Protein AF-A0A941MA69-F1 (afdb_monomer_lite)

Sequence (151 aa):
MTDWTQLFGDLTIAQGLTWIIGVGLLVVAIIKLWRPLSAFKDFMDDVKGEAARPGVPERPGLMVRISRMEERAEQTGAKVDTMSTSLAEVRHEVMPNTGASMNDTITRTENAVGALADSLADAHKKLDADNRRIRDLTETVVKYHPEEGTK

Secondary structure (DSSP, 8-state):
---HHHHHTT--HHHHHHHHHHHHHHHHHHHHHHHHHHHHHHHHHHHHEE--BTTB--EE-HHHHHHHHHHHHHHHHHHHHHHHHHHHHHHHHHS--TT-SHHHHHHHHHHHHHHHHHHHHHHHHHHHHHHHHHHHHHHHHHHH-GGGTT-

Foldseek 3Di:
DPPVCVVCVPPDPVNVVVVVVVVVVVVVVCVVVVVVVVVVVVVVCQQCWDDDDVPRDTGHHPVVVVVVVVVVVVVVVVVVVVVVVVVVVVCCQCDDDPCPHVVNVVVVVVVVVVVVVVVVVVVVVVVVVVVVVVVVVLVVCCVPPVVVNPD

Structure (mmCIF, N/CA/C/O backbone):
data_AF-A0A941MA69-F1
#
_entry.id   AF-A0A941MA69-F1
#
loop_
_atom_site.group_PDB
_atom_site.id
_atom_site.type_symbol
_atom_site.label_atom_id
_atom_site.label_alt_id
_atom_site.label_comp_id
_atom_site.label_asym_id
_atom_site.label_entity_id
_atom_site.label_seq_id
_atom_site.pdbx_PDB_ins_code
_atom_site.Cartn_x
_atom_site.Cartn_y
_atom_site.Cartn_z
_atom_site.occupancy
_atom_site.B_iso_or_equiv
_atom_site.auth_seq_id
_atom_site.auth_comp_id
_atom_site.auth_asym_id
_atom_site.auth_atom_id
_atom_site.pdbx_PDB_model_num
ATOM 1 N N . MET A 1 1 ? 42.839 -5.010 -79.423 1.00 53.44 1 MET A N 1
ATOM 2 C CA . MET A 1 1 ? 43.664 -4.589 -78.273 1.00 53.44 1 MET A CA 1
ATOM 3 C C . MET A 1 1 ? 43.420 -3.109 -78.101 1.00 53.44 1 MET A C 1
ATOM 5 O O . MET A 1 1 ? 43.644 -2.383 -79.057 1.00 53.44 1 MET A O 1
ATOM 9 N N . THR A 1 2 ? 42.834 -2.689 -76.981 1.00 65.06 2 THR A N 1
ATOM 10 C CA . THR A 1 2 ? 42.533 -1.275 -76.732 1.00 65.06 2 THR A CA 1
ATOM 11 C C . THR A 1 2 ? 43.851 -0.516 -76.699 1.00 65.06 2 THR A C 1
ATOM 13 O O . THR A 1 2 ? 44.725 -0.839 -75.895 1.00 65.06 2 THR A O 1
ATOM 16 N N . ASP A 1 3 ? 44.021 0.416 -77.630 1.00 66.50 3 ASP A N 1
ATOM 17 C CA . ASP A 1 3 ? 45.235 1.208 -77.737 1.00 66.50 3 ASP A CA 1
ATOM 18 C C . ASP A 1 3 ? 45.232 2.234 -76.601 1.00 66.50 3 ASP A C 1
ATOM 20 O O . ASP A 1 3 ? 44.565 3.268 -76.655 1.00 66.50 3 ASP A O 1
ATOM 24 N N . TRP A 1 4 ? 45.918 1.893 -75.509 1.00 61.22 4 TRP A N 1
ATOM 25 C CA . TRP A 1 4 ? 45.991 2.703 -74.292 1.00 61.22 4 TRP A CA 1
ATOM 26 C C . TRP A 1 4 ? 46.553 4.108 -74.551 1.00 61.22 4 TRP A C 1
ATOM 28 O O . TRP A 1 4 ? 46.341 5.013 -73.750 1.00 61.22 4 TRP A O 1
ATOM 38 N N . THR A 1 5 ? 47.215 4.313 -75.690 1.00 60.94 5 THR A N 1
ATOM 39 C CA . THR A 1 5 ? 47.746 5.611 -76.110 1.00 60.94 5 THR A CA 1
ATOM 40 C C . THR A 1 5 ? 46.654 6.608 -76.517 1.00 60.94 5 THR A C 1
ATOM 42 O O . THR A 1 5 ? 46.817 7.796 -76.260 1.00 60.94 5 THR A O 1
ATOM 45 N N . GLN A 1 6 ? 45.500 6.167 -77.041 1.00 61.97 6 GLN A N 1
ATOM 46 C CA . GLN A 1 6 ? 44.379 7.066 -77.374 1.00 61.97 6 GLN A CA 1
ATOM 47 C C . GLN A 1 6 ? 43.595 7.552 -76.147 1.00 61.97 6 GLN A C 1
ATOM 49 O O . GLN A 1 6 ? 43.025 8.637 -76.178 1.00 61.97 6 GLN A O 1
ATOM 54 N N . LEU A 1 7 ? 43.576 6.783 -75.054 1.00 58.66 7 LEU A N 1
ATOM 55 C CA . LEU A 1 7 ? 42.897 7.174 -73.810 1.00 58.66 7 LEU A CA 1
ATOM 56 C C . LEU A 1 7 ? 43.684 8.209 -72.993 1.00 58.66 7 LEU A C 1
ATOM 58 O O . LEU A 1 7 ? 43.091 8.931 -72.194 1.00 58.66 7 LEU A O 1
ATOM 62 N N . PHE A 1 8 ? 45.004 8.287 -73.190 1.00 59.50 8 PHE A N 1
ATOM 63 C CA . PHE A 1 8 ? 45.893 9.167 -72.423 1.00 59.50 8 PHE A CA 1
ATOM 64 C C . PHE A 1 8 ? 46.676 10.173 -73.278 1.00 59.50 8 PHE A C 1
ATOM 66 O O . PHE A 1 8 ? 47.373 11.013 -72.717 1.00 59.50 8 PHE A O 1
ATOM 73 N N . GLY A 1 9 ? 46.560 10.116 -74.609 1.00 61.84 9 GLY A N 1
ATOM 74 C CA . GLY A 1 9 ? 47.321 10.960 -75.539 1.00 61.84 9 GLY A CA 1
ATOM 75 C C . GLY A 1 9 ? 47.034 12.458 -75.407 1.00 61.84 9 GLY A C 1
ATOM 76 O O . GLY A 1 9 ? 47.951 13.258 -75.557 1.00 61.84 9 GLY A O 1
ATOM 77 N N . ASP A 1 10 ? 45.803 12.818 -75.031 1.00 61.62 10 ASP A N 1
ATOM 78 C CA . ASP A 1 10 ? 45.377 14.204 -74.768 1.00 61.62 10 ASP A CA 1
ATOM 79 C C . ASP A 1 10 ? 45.367 14.560 -73.273 1.00 61.62 10 ASP A C 1
ATOM 81 O O . ASP A 1 10 ? 44.961 15.662 -72.890 1.00 61.62 10 ASP A O 1
ATOM 85 N N . LEU A 1 11 ? 45.804 13.643 -72.399 1.00 62.44 11 LEU A N 1
ATOM 86 C CA . LEU A 1 11 ? 45.814 13.899 -70.966 1.00 62.44 11 LEU A CA 1
ATOM 87 C C . LEU A 1 11 ? 46.988 14.820 -70.638 1.00 62.44 11 LEU A C 1
ATOM 89 O O . LEU A 1 11 ? 48.131 14.400 -70.454 1.00 62.44 11 LEU A O 1
ATOM 93 N N . THR A 1 12 ? 46.695 16.111 -70.550 1.00 78.69 12 THR A N 1
ATOM 94 C CA . THR A 1 12 ? 47.672 17.077 -70.053 1.00 78.69 12 THR A CA 1
ATOM 95 C C . THR A 1 12 ? 48.128 16.656 -68.651 1.00 78.69 12 THR A C 1
ATOM 97 O O . THR A 1 12 ? 47.336 16.162 -67.843 1.00 78.69 12 THR A O 1
ATOM 100 N N . ILE A 1 13 ? 49.404 16.879 -68.322 1.00 76.44 13 ILE A N 1
ATOM 101 C CA . ILE A 1 13 ? 49.965 16.577 -66.988 1.00 76.44 13 ILE A CA 1
ATOM 102 C C . ILE A 1 13 ? 49.091 17.192 -65.873 1.00 76.44 13 ILE A C 1
ATOM 104 O O . ILE A 1 13 ? 48.895 16.590 -64.817 1.00 76.44 13 ILE A O 1
ATOM 108 N N . ALA A 1 14 ? 48.481 18.349 -66.146 1.00 76.94 14 ALA A N 1
ATOM 109 C CA . ALA A 1 14 ? 47.532 19.017 -65.261 1.00 76.94 14 ALA A CA 1
ATOM 110 C C . ALA A 1 14 ? 46.241 18.208 -65.006 1.00 76.94 14 ALA A C 1
ATOM 112 O O . ALA A 1 14 ? 45.779 18.138 -63.866 1.00 76.94 14 ALA A O 1
ATOM 113 N N . GLN A 1 15 ? 45.667 17.551 -66.019 1.00 82.12 15 GLN A N 1
ATOM 114 C CA . GLN A 1 15 ? 44.484 16.695 -65.853 1.00 82.12 15 GLN A CA 1
ATOM 115 C C . GLN A 1 15 ? 44.811 15.417 -65.076 1.00 82.12 15 GLN A C 1
ATOM 117 O O . GLN A 1 15 ? 44.031 15.017 -64.212 1.00 82.12 15 GLN A O 1
ATOM 122 N N . GLY A 1 16 ? 45.982 14.818 -65.321 1.00 84.25 16 GLY A N 1
ATOM 123 C CA . GLY A 1 16 ? 46.460 13.669 -64.545 1.00 84.25 16 GLY A CA 1
ATOM 124 C C . GLY A 1 16 ? 46.595 13.999 -63.054 1.00 84.25 16 GLY A C 1
ATOM 125 O O . GLY A 1 16 ? 46.063 13.284 -62.205 1.00 84.25 16 GLY A O 1
ATOM 126 N N . LEU A 1 17 ? 47.218 15.137 -62.731 1.00 84.88 17 LEU A N 1
ATOM 127 C CA . LEU A 1 17 ? 47.316 15.632 -61.352 1.00 84.88 17 LEU A CA 1
ATOM 128 C C . LEU A 1 17 ? 45.941 15.920 -60.733 1.00 84.88 17 LEU A C 1
ATOM 130 O O . LEU A 1 17 ? 45.708 15.583 -59.574 1.00 84.88 17 LEU A O 1
ATOM 134 N N . THR A 1 18 ? 45.011 16.485 -61.505 1.00 89.12 18 THR A N 1
ATOM 135 C CA . THR A 1 18 ? 43.645 16.773 -61.037 1.00 89.12 18 THR A CA 1
ATOM 136 C C . THR A 1 18 ? 42.900 15.500 -60.632 1.00 89.12 18 THR A C 1
ATOM 138 O O . THR A 1 18 ? 42.273 15.470 -59.574 1.00 89.12 18 THR A O 1
ATOM 141 N N . TRP A 1 19 ? 43.006 14.424 -61.417 1.00 88.75 19 TRP A N 1
ATOM 142 C CA . TRP A 1 19 ? 42.399 13.135 -61.075 1.00 88.75 19 TRP A CA 1
ATOM 143 C C . TRP A 1 19 ? 43.025 12.501 -59.838 1.00 88.75 19 TRP A C 1
ATOM 145 O O . TRP A 1 19 ? 42.298 11.990 -58.990 1.00 88.75 19 TRP A O 1
ATOM 155 N N . ILE A 1 20 ? 44.349 12.578 -59.691 1.00 89.44 20 ILE A N 1
ATOM 156 C CA . ILE A 1 20 ? 45.041 12.069 -58.500 1.00 89.44 20 ILE A CA 1
ATOM 157 C C . ILE A 1 20 ? 44.559 12.810 -57.247 1.00 89.44 20 ILE A C 1
ATOM 159 O O . ILE A 1 20 ? 44.245 12.176 -56.240 1.00 89.44 20 ILE A O 1
ATOM 163 N N . ILE A 1 21 ? 44.431 14.138 -57.318 1.00 91.69 21 ILE A N 1
ATOM 164 C CA . ILE A 1 21 ? 43.903 14.951 -56.215 1.00 91.69 21 ILE A CA 1
ATOM 165 C C . ILE A 1 21 ? 42.434 14.602 -55.943 1.00 91.69 21 ILE A C 1
ATOM 167 O O . ILE A 1 21 ? 42.065 14.379 -54.791 1.00 91.69 21 ILE A O 1
ATOM 171 N N . GLY A 1 22 ? 41.600 14.504 -56.980 1.00 93.31 22 GLY A N 1
ATOM 172 C CA . GLY A 1 22 ? 40.177 14.185 -56.845 1.00 93.31 22 GLY A CA 1
ATOM 173 C C . GLY A 1 22 ? 39.932 12.805 -56.231 1.00 93.31 22 GLY A C 1
ATOM 174 O O . GLY A 1 22 ? 39.157 12.677 -55.284 1.00 93.31 22 GLY A O 1
ATOM 175 N N . VAL A 1 23 ? 40.645 11.781 -56.707 1.00 93.94 23 VAL A N 1
ATOM 176 C CA . VAL A 1 23 ? 40.587 10.423 -56.149 1.00 93.94 23 VAL A CA 1
ATOM 177 C C . VAL A 1 23 ? 41.136 10.406 -54.724 1.00 93.94 23 VAL A C 1
ATOM 179 O O . VAL A 1 23 ? 40.529 9.795 -53.848 1.00 93.94 23 VAL A O 1
ATOM 182 N N . GLY A 1 24 ? 42.230 11.123 -54.455 1.00 93.94 24 GLY A N 1
ATOM 183 C CA . GLY A 1 24 ? 42.780 11.260 -53.107 1.00 93.94 24 GLY A CA 1
ATOM 184 C C . GLY A 1 24 ? 41.770 11.853 -52.121 1.00 93.94 24 GLY A C 1
ATOM 185 O O . GLY A 1 24 ? 41.548 11.292 -51.047 1.00 93.94 24 GLY A O 1
ATOM 186 N N . LEU A 1 25 ? 41.093 12.940 -52.503 1.00 94.62 25 LEU A N 1
ATOM 187 C CA . LEU A 1 25 ? 40.044 13.563 -51.691 1.00 94.62 25 LEU A CA 1
ATOM 188 C C . LEU A 1 25 ? 38.845 12.634 -51.484 1.00 94.62 25 LEU A C 1
ATOM 190 O O . LEU A 1 25 ? 38.319 12.561 -50.373 1.00 94.62 25 LEU A O 1
ATOM 194 N N . LEU A 1 26 ? 38.442 11.888 -52.516 1.00 93.38 26 LEU A N 1
ATOM 195 C CA . LEU A 1 26 ? 37.359 10.910 -52.426 1.00 93.38 26 LEU A CA 1
ATOM 196 C C . LEU A 1 26 ? 37.694 9.787 -51.433 1.00 93.38 26 LEU A C 1
ATOM 198 O O . LEU A 1 26 ? 36.879 9.456 -50.576 1.00 93.38 26 LEU A O 1
ATOM 202 N N . VAL A 1 27 ? 38.905 9.232 -51.502 1.00 92.38 27 VAL A N 1
ATOM 203 C CA . VAL A 1 27 ? 39.363 8.180 -50.581 1.00 92.38 27 VAL A CA 1
ATOM 204 C C . VAL A 1 27 ? 39.399 8.697 -49.144 1.00 92.38 27 VAL A C 1
ATOM 206 O O . VAL A 1 27 ? 38.896 8.030 -48.239 1.00 92.38 27 VAL A O 1
ATOM 209 N N . VAL A 1 28 ? 39.919 9.907 -48.919 1.00 92.00 28 VAL A N 1
ATOM 210 C CA . VAL A 1 28 ? 39.917 10.537 -47.589 1.00 92.00 28 VAL A CA 1
ATOM 211 C C . VAL A 1 28 ? 38.491 10.751 -47.084 1.00 92.00 28 VAL A C 1
ATOM 213 O O . VAL A 1 28 ? 38.212 10.475 -45.915 1.00 92.00 28 VAL A O 1
ATOM 216 N N . ALA A 1 29 ? 37.576 11.195 -47.948 1.00 89.94 29 ALA A N 1
ATOM 217 C CA . ALA A 1 29 ? 36.171 11.356 -47.599 1.00 89.94 29 ALA A CA 1
ATOM 218 C C . ALA A 1 29 ? 35.538 10.017 -47.193 1.00 89.94 29 ALA A C 1
ATOM 220 O O . ALA A 1 29 ? 34.902 9.957 -46.145 1.00 89.94 29 ALA A O 1
ATOM 221 N N . ILE A 1 30 ? 35.779 8.938 -47.946 1.00 89.62 30 ILE A N 1
ATOM 222 C CA . ILE A 1 30 ? 35.272 7.590 -47.640 1.00 89.62 30 ILE A CA 1
ATOM 223 C C . ILE A 1 30 ? 35.822 7.084 -46.304 1.00 89.62 30 ILE A C 1
ATOM 225 O O . ILE A 1 30 ? 35.046 6.645 -45.460 1.00 89.62 30 ILE A O 1
ATOM 229 N N . ILE A 1 31 ? 37.133 7.192 -46.063 1.00 89.31 31 ILE A N 1
ATOM 230 C CA . ILE A 1 31 ? 37.753 6.760 -44.797 1.00 89.31 31 ILE A CA 1
ATOM 231 C C . ILE A 1 31 ? 37.176 7.552 -43.617 1.00 89.31 31 ILE A C 1
ATOM 233 O O . ILE A 1 31 ? 36.883 6.990 -42.559 1.00 89.31 31 ILE A O 1
ATOM 237 N N . LYS A 1 32 ? 36.976 8.862 -43.797 1.00 90.00 32 LYS A N 1
ATOM 238 C CA . LYS A 1 32 ? 36.412 9.730 -42.761 1.00 90.00 32 LYS A CA 1
ATOM 239 C C . LYS A 1 32 ? 34.937 9.426 -42.495 1.00 90.00 32 LYS A C 1
ATOM 241 O O . LYS A 1 32 ? 34.519 9.502 -41.342 1.00 90.00 32 LYS A O 1
ATOM 246 N N . LEU A 1 33 ? 34.177 9.037 -43.523 1.00 88.12 33 LEU A N 1
ATOM 247 C CA . LEU A 1 33 ? 32.780 8.609 -43.401 1.00 88.12 33 LEU A CA 1
ATOM 248 C C . LEU A 1 33 ? 32.639 7.189 -42.840 1.00 88.12 33 LEU A C 1
ATOM 250 O O . LEU A 1 33 ? 31.637 6.883 -42.202 1.00 88.12 33 LEU A O 1
ATOM 254 N N . TRP A 1 34 ? 33.646 6.333 -43.017 1.00 86.94 34 TRP A N 1
ATOM 255 C CA . TRP A 1 34 ? 33.620 4.955 -42.529 1.00 86.94 34 TRP A CA 1
ATOM 256 C C . TRP A 1 34 ? 33.561 4.875 -41.000 1.00 86.94 34 TRP A C 1
ATOM 258 O O . TRP A 1 34 ? 32.877 4.024 -40.440 1.00 86.94 34 TRP A O 1
ATOM 268 N N . ARG A 1 35 ? 34.241 5.798 -40.314 1.00 86.38 35 ARG A N 1
ATOM 269 C CA . ARG A 1 35 ? 34.325 5.839 -38.847 1.00 86.38 35 ARG A CA 1
ATOM 270 C C . ARG A 1 35 ? 32.973 6.048 -38.134 1.00 86.38 35 ARG A C 1
ATOM 272 O O . ARG A 1 35 ? 32.683 5.296 -37.206 1.00 86.38 35 ARG A O 1
ATOM 279 N N . PRO A 1 36 ? 32.128 7.025 -38.515 1.00 87.06 36 PRO A N 1
ATOM 280 C CA . PRO A 1 36 ? 30.785 7.134 -37.944 1.00 87.06 36 PRO A CA 1
ATOM 281 C C . PRO A 1 36 ? 29.864 5.984 -38.379 1.00 87.06 36 PRO A C 1
ATOM 283 O O . PRO A 1 36 ? 29.023 5.557 -37.594 1.00 87.06 36 PRO A O 1
ATOM 286 N N . LEU A 1 37 ? 30.045 5.436 -39.587 1.00 86.31 37 LEU A N 1
ATOM 287 C CA . LEU A 1 37 ? 29.290 4.273 -40.070 1.00 86.31 37 LEU A CA 1
ATOM 288 C C . LEU A 1 37 ? 29.562 3.010 -39.240 1.00 86.31 37 LEU A C 1
ATOM 290 O O . LEU A 1 37 ? 28.624 2.286 -38.909 1.00 86.31 37 LEU A O 1
ATOM 294 N N . SER A 1 38 ? 30.817 2.760 -38.858 1.00 84.56 38 SER A N 1
ATOM 295 C CA . SER A 1 38 ? 31.154 1.635 -37.982 1.00 84.56 38 SER A CA 1
ATOM 296 C C . SER A 1 38 ? 30.572 1.816 -36.579 1.00 84.56 38 SER A C 1
ATOM 298 O O . SER A 1 38 ? 29.988 0.882 -36.048 1.00 84.56 38 SER A O 1
ATOM 300 N N . ALA A 1 39 ? 30.627 3.030 -36.022 1.00 85.25 39 ALA A N 1
ATOM 301 C CA . ALA A 1 39 ? 30.006 3.318 -34.726 1.00 85.25 39 ALA A CA 1
ATOM 302 C C . ALA A 1 39 ? 28.475 3.137 -34.757 1.00 85.25 39 ALA A C 1
ATOM 304 O O . ALA A 1 39 ? 27.880 2.660 -33.795 1.00 85.25 39 ALA A O 1
ATOM 305 N N . PHE A 1 40 ? 27.828 3.477 -35.876 1.00 87.25 40 PHE A N 1
ATOM 306 C CA . PHE A 1 40 ? 26.398 3.235 -36.064 1.00 87.25 40 PHE A CA 1
ATOM 307 C C . PHE A 1 40 ? 26.061 1.740 -36.151 1.00 87.25 40 PHE A C 1
ATOM 309 O O . PHE A 1 40 ? 25.035 1.311 -35.626 1.00 87.25 40 PHE A O 1
ATOM 316 N N . LYS A 1 41 ? 26.922 0.930 -36.781 1.00 85.75 41 LYS A N 1
ATOM 317 C CA . LYS A 1 41 ? 26.779 -0.531 -36.773 1.00 85.75 41 LYS A CA 1
ATOM 318 C C . LYS A 1 41 ? 26.838 -1.078 -35.345 1.00 85.75 41 LYS A C 1
ATOM 320 O O . LYS A 1 41 ? 25.951 -1.841 -34.979 1.00 85.75 41 LYS A O 1
ATOM 325 N N . ASP A 1 42 ? 27.831 -0.665 -34.560 1.00 84.50 42 ASP A N 1
ATOM 326 C CA . ASP A 1 42 ? 27.986 -1.119 -33.173 1.00 84.50 42 ASP A CA 1
ATOM 327 C C . ASP A 1 42 ? 26.756 -0.732 -32.330 1.00 84.50 42 ASP A C 1
ATOM 329 O O . ASP A 1 42 ? 26.211 -1.552 -31.598 1.00 84.50 42 ASP A O 1
ATOM 333 N N . PHE A 1 43 ? 26.221 0.477 -32.531 1.00 85.19 43 PHE A N 1
ATOM 334 C CA . PHE A 1 43 ? 24.960 0.904 -31.918 1.00 85.19 43 PHE A CA 1
ATOM 335 C C . PHE A 1 43 ? 23.763 0.025 -32.323 1.00 85.19 43 PHE A C 1
ATOM 337 O O . PHE A 1 43 ? 22.940 -0.338 -31.485 1.00 85.19 43 PHE A O 1
ATOM 344 N N . MET A 1 44 ? 23.643 -0.332 -33.604 1.00 86.75 44 MET A N 1
ATOM 345 C CA . MET A 1 44 ? 22.576 -1.222 -34.076 1.00 86.75 44 MET A CA 1
ATOM 346 C C . MET A 1 44 ? 22.695 -2.631 -33.487 1.00 86.75 44 MET A C 1
ATOM 348 O O . MET A 1 44 ? 21.667 -3.257 -33.212 1.00 86.75 44 MET A O 1
ATOM 352 N N . ASP A 1 45 ? 23.921 -3.115 -33.290 1.00 83.75 45 ASP A N 1
ATOM 353 C CA . ASP A 1 45 ? 24.198 -4.399 -32.649 1.00 83.75 45 ASP A CA 1
ATOM 354 C C . ASP A 1 45 ? 23.817 -4.344 -31.149 1.00 83.75 45 ASP A C 1
ATOM 356 O O . ASP A 1 45 ? 23.155 -5.260 -30.664 1.00 83.75 45 ASP A O 1
ATOM 360 N N . ASP A 1 46 ? 24.057 -3.229 -30.447 1.00 82.25 46 ASP A N 1
ATOM 361 C CA . ASP A 1 46 ? 23.585 -3.010 -29.065 1.00 82.25 46 ASP A CA 1
ATOM 362 C C . ASP A 1 46 ? 22.047 -2.908 -28.950 1.00 82.25 46 ASP A C 1
ATOM 364 O O . ASP A 1 46 ? 21.434 -3.405 -27.996 1.00 82.25 46 ASP A O 1
ATOM 368 N N . VAL A 1 47 ? 21.383 -2.279 -29.928 1.00 83.81 47 VAL A N 1
ATOM 369 C CA . VAL A 1 47 ? 19.913 -2.163 -29.964 1.00 83.81 47 VAL A CA 1
ATOM 370 C C . VAL A 1 47 ? 19.256 -3.526 -30.195 1.00 83.81 47 VAL A C 1
ATOM 372 O O . VAL A 1 47 ? 18.253 -3.840 -29.546 1.00 83.81 47 VAL A O 1
ATOM 375 N N . LYS A 1 48 ? 19.822 -4.340 -31.095 1.00 84.06 48 LYS A N 1
ATOM 376 C CA . LYS A 1 48 ? 19.324 -5.686 -31.421 1.00 84.06 48 LYS A CA 1
ATOM 377 C C . LYS A 1 48 ? 19.709 -6.731 -30.373 1.00 84.06 48 LYS A C 1
ATOM 379 O O . LYS A 1 48 ? 18.926 -7.646 -30.128 1.00 84.06 48 LYS A O 1
ATOM 384 N N . GLY A 1 49 ? 20.856 -6.560 -29.727 1.00 82.50 49 GLY A N 1
ATOM 385 C CA . GLY A 1 49 ? 21.453 -7.538 -28.827 1.00 82.50 49 GLY A CA 1
ATOM 386 C C . GLY A 1 49 ? 22.358 -8.533 -29.552 1.00 82.50 49 GLY A C 1
ATOM 387 O O . GLY A 1 49 ? 22.326 -8.679 -30.776 1.00 82.50 49 GLY A O 1
ATOM 388 N N . GLU A 1 50 ? 23.168 -9.244 -28.770 1.00 80.50 50 GLU A N 1
ATOM 389 C CA . GLU A 1 50 ? 24.121 -10.231 -29.277 1.00 80.50 50 GLU A CA 1
ATOM 390 C C . GLU A 1 50 ? 23.648 -11.649 -28.954 1.00 80.50 50 GLU A C 1
ATOM 392 O O . GLU A 1 50 ? 23.441 -11.990 -27.786 1.00 80.50 50 GLU A O 1
ATOM 397 N N . ALA A 1 51 ? 23.534 -12.491 -29.987 1.00 74.69 51 ALA A N 1
ATOM 398 C CA . ALA A 1 51 ? 23.211 -13.906 -29.826 1.00 74.69 51 ALA A CA 1
ATOM 399 C C . ALA A 1 51 ? 24.277 -14.632 -28.988 1.00 74.69 51 ALA A C 1
ATOM 401 O O . ALA A 1 51 ? 25.472 -14.335 -29.091 1.00 74.69 51 ALA A O 1
ATOM 402 N N . ALA A 1 52 ? 23.844 -15.618 -28.197 1.00 77.50 52 ALA A N 1
ATOM 403 C CA . ALA A 1 52 ? 24.735 -16.431 -27.376 1.00 77.50 52 ALA A CA 1
ATOM 404 C C . ALA A 1 52 ? 25.850 -17.071 -28.223 1.00 77.50 52 ALA A C 1
ATOM 406 O O . ALA A 1 52 ? 25.598 -17.667 -29.273 1.00 77.50 52 ALA A O 1
ATOM 407 N N . ARG A 1 53 ? 27.094 -16.967 -27.747 1.00 82.81 53 ARG A N 1
ATOM 408 C CA . ARG A 1 53 ? 28.267 -17.631 -28.340 1.00 82.81 53 ARG A CA 1
ATOM 409 C C . ARG A 1 53 ? 28.835 -18.633 -27.330 1.00 82.81 53 ARG A C 1
ATOM 411 O O . ARG A 1 53 ? 28.642 -18.433 -26.131 1.00 82.81 53 ARG A O 1
ATOM 418 N N . PRO A 1 54 ? 29.532 -19.704 -27.756 1.00 79.06 54 PRO A N 1
ATOM 419 C CA . PRO A 1 54 ? 30.090 -20.686 -26.826 1.00 79.06 54 PRO A CA 1
ATOM 420 C C . PRO A 1 54 ? 30.945 -20.013 -25.740 1.00 79.06 54 PRO A C 1
ATOM 422 O O . PRO A 1 54 ? 31.944 -19.367 -26.045 1.00 79.06 54 PRO A O 1
ATOM 425 N N . GLY A 1 55 ? 30.523 -20.133 -24.478 1.00 82.06 55 GLY A N 1
ATOM 426 C CA . GLY A 1 55 ? 31.198 -19.535 -23.321 1.00 82.06 55 GLY A CA 1
ATOM 427 C C . GLY A 1 55 ? 30.831 -18.080 -22.989 1.00 82.06 55 GLY A C 1
ATOM 428 O O . GLY A 1 55 ? 31.317 -17.574 -21.981 1.00 82.06 55 GLY A O 1
ATOM 429 N N . VAL A 1 56 ? 29.969 -17.409 -23.766 1.00 78.81 56 VAL A N 1
ATOM 430 C CA . VAL A 1 56 ? 29.515 -16.031 -23.493 1.00 78.81 56 VAL A CA 1
ATOM 431 C C . VAL A 1 56 ? 27.981 -15.976 -23.464 1.00 78.81 56 VAL A C 1
ATOM 433 O O . VAL A 1 56 ? 27.346 -16.313 -24.468 1.00 78.81 56 VAL A O 1
ATOM 436 N N . PRO A 1 57 ? 27.367 -15.558 -22.339 1.00 79.00 57 PRO A N 1
ATOM 437 C CA . PRO A 1 57 ? 25.917 -15.453 -22.236 1.00 79.00 57 PRO A CA 1
ATOM 438 C C . PRO A 1 57 ? 25.376 -14.384 -23.188 1.00 79.00 57 PRO A C 1
ATOM 440 O O . PRO A 1 57 ? 26.045 -13.391 -23.478 1.00 79.00 57 PRO A O 1
ATOM 443 N N . GLU A 1 58 ? 24.148 -14.595 -23.652 1.00 83.25 58 GLU A N 1
ATOM 444 C CA . GLU A 1 58 ? 23.424 -13.644 -24.493 1.00 83.25 58 GLU A CA 1
ATOM 445 C C . GLU A 1 58 ? 23.359 -12.262 -23.828 1.00 83.25 58 GLU A C 1
ATOM 447 O O . GLU A 1 58 ? 23.073 -12.144 -22.630 1.00 83.25 58 GLU A O 1
ATOM 452 N N . ARG A 1 59 ? 23.603 -11.206 -24.612 1.00 83.62 59 ARG A N 1
ATOM 453 C CA . ARG A 1 59 ? 23.425 -9.823 -24.163 1.00 83.62 59 ARG A CA 1
ATOM 454 C C . ARG A 1 59 ? 22.085 -9.316 -24.692 1.00 83.62 59 ARG A C 1
ATOM 456 O O . ARG A 1 59 ? 21.982 -9.055 -25.892 1.00 83.62 59 ARG A O 1
ATOM 463 N N . PRO A 1 60 ? 21.056 -9.179 -23.836 1.00 84.81 60 PRO A N 1
ATOM 464 C CA . PRO A 1 60 ? 19.735 -8.773 -24.287 1.00 84.81 60 PRO A CA 1
ATOM 465 C C . PRO A 1 60 ? 19.773 -7.343 -24.825 1.00 84.81 60 PRO A C 1
ATOM 467 O O . PRO A 1 60 ? 20.218 -6.422 -24.133 1.00 84.81 60 PRO A O 1
ATOM 470 N N . GLY A 1 61 ? 19.265 -7.176 -26.046 1.00 89.19 61 GLY A N 1
ATOM 471 C CA . GLY A 1 61 ? 19.158 -5.880 -26.704 1.00 89.19 61 GLY A CA 1
ATOM 472 C C . GLY A 1 61 ? 18.259 -4.900 -25.950 1.00 89.19 61 GLY A C 1
ATOM 473 O O . GLY A 1 61 ? 17.471 -5.266 -25.068 1.00 89.19 61 GLY A O 1
ATOM 474 N N . LEU A 1 62 ? 18.359 -3.627 -26.323 1.00 88.44 62 LEU A N 1
ATOM 475 C CA . LEU A 1 62 ? 17.602 -2.538 -25.705 1.00 88.44 62 LEU A CA 1
ATOM 476 C C . LEU A 1 62 ? 16.084 -2.758 -25.790 1.00 88.44 62 LEU A C 1
ATOM 478 O O . LEU A 1 62 ? 15.394 -2.536 -24.798 1.00 88.44 62 LEU A O 1
ATOM 482 N N . MET A 1 63 ? 15.575 -3.278 -26.911 1.00 87.25 63 MET A N 1
ATOM 483 C CA . MET A 1 63 ? 14.139 -3.548 -27.073 1.00 87.25 63 MET A CA 1
ATOM 484 C C . MET A 1 63 ? 13.628 -4.576 -26.060 1.00 87.25 63 MET A C 1
ATOM 486 O O . MET A 1 63 ? 12.617 -4.347 -25.409 1.00 87.25 63 MET A O 1
ATOM 490 N N . VAL A 1 64 ? 14.375 -5.662 -25.837 1.00 87.62 64 VAL A N 1
ATOM 491 C CA . VAL A 1 64 ? 14.015 -6.689 -24.844 1.00 87.62 64 VAL A CA 1
ATOM 492 C C . VAL A 1 64 ? 14.031 -6.110 -23.429 1.00 87.62 64 VAL A C 1
ATOM 494 O O . VAL A 1 64 ? 13.197 -6.457 -22.593 1.00 87.62 64 VAL A O 1
ATOM 497 N N . ARG A 1 65 ? 14.978 -5.213 -23.137 1.00 88.88 65 ARG A N 1
ATOM 498 C CA . ARG A 1 65 ? 15.053 -4.542 -21.835 1.00 88.88 65 ARG A CA 1
ATOM 499 C C . ARG A 1 65 ? 13.878 -3.593 -21.620 1.00 88.88 65 ARG A C 1
ATOM 501 O O . ARG A 1 65 ? 13.326 -3.611 -20.524 1.00 88.88 65 ARG A O 1
ATOM 508 N N . ILE A 1 66 ? 13.495 -2.817 -22.636 1.00 92.06 66 ILE A N 1
ATOM 509 C CA . ILE A 1 66 ? 12.332 -1.923 -22.576 1.00 92.06 66 ILE A CA 1
ATOM 510 C C . ILE A 1 66 ? 11.052 -2.733 -22.403 1.00 92.06 66 ILE A C 1
ATOM 512 O O . ILE A 1 66 ? 10.332 -2.470 -21.451 1.00 92.06 66 ILE A O 1
ATOM 516 N N . SER A 1 67 ? 10.825 -3.784 -23.194 1.00 90.94 67 SER A N 1
ATOM 517 C CA . SER A 1 67 ? 9.627 -4.620 -23.038 1.00 90.94 67 SER A CA 1
ATOM 518 C C . SER A 1 67 ? 9.528 -5.240 -21.641 1.00 90.94 67 SER A C 1
ATOM 520 O O . SER A 1 67 ? 8.460 -5.253 -21.043 1.00 90.94 67 SER A O 1
ATOM 522 N N . ARG A 1 68 ? 10.652 -5.675 -21.049 1.00 93.50 68 ARG A N 1
ATOM 523 C CA . ARG A 1 68 ? 10.674 -6.144 -19.649 1.00 93.50 68 ARG A CA 1
ATOM 524 C C . ARG A 1 68 ? 10.398 -5.029 -18.637 1.00 93.50 68 ARG A C 1
ATOM 526 O O . ARG A 1 68 ? 9.892 -5.305 -17.553 1.00 93.50 68 ARG A O 1
ATOM 533 N N . MET A 1 69 ? 10.803 -3.792 -18.923 1.00 93.12 69 MET A N 1
ATOM 534 C CA . MET A 1 69 ? 10.492 -2.642 -18.069 1.00 93.12 69 MET A CA 1
ATOM 535 C C . MET A 1 69 ? 9.015 -2.266 -18.171 1.00 93.12 69 MET A C 1
ATOM 537 O O . MET A 1 69 ? 8.406 -2.017 -17.138 1.00 93.12 69 MET A O 1
ATOM 541 N N . GLU A 1 70 ? 8.446 -2.282 -19.374 1.00 94.38 70 GLU A N 1
ATOM 542 C CA . GLU A 1 70 ? 7.021 -2.053 -19.631 1.00 94.38 70 GLU A CA 1
ATOM 543 C C . GLU A 1 70 ? 6.166 -3.111 -18.930 1.00 94.38 70 GLU A C 1
ATOM 545 O O . GLU A 1 70 ? 5.283 -2.757 -18.156 1.00 94.38 70 GLU A O 1
ATOM 550 N N . GLU A 1 71 ? 6.504 -4.394 -19.078 1.00 94.94 71 GLU A N 1
ATOM 551 C CA . GLU A 1 71 ? 5.811 -5.492 -18.396 1.00 94.94 71 GLU A CA 1
ATOM 552 C C . GLU A 1 71 ? 5.860 -5.331 -16.866 1.00 94.94 71 GLU A C 1
ATOM 554 O O . GLU A 1 71 ? 4.860 -5.492 -16.168 1.00 94.94 71 GLU A O 1
ATOM 559 N N . ARG A 1 72 ? 7.019 -4.954 -16.311 1.00 94.25 72 ARG A N 1
ATOM 560 C CA . ARG A 1 72 ? 7.144 -4.674 -14.871 1.00 94.25 72 ARG A CA 1
ATOM 561 C C . ARG A 1 72 ? 6.355 -3.443 -14.446 1.00 94.25 72 ARG A C 1
ATOM 563 O O . ARG A 1 72 ? 5.825 -3.437 -13.335 1.00 94.25 72 ARG A O 1
ATOM 570 N N . ALA A 1 73 ? 6.303 -2.406 -15.278 1.00 95.19 73 ALA A N 1
ATOM 571 C CA . ALA A 1 73 ? 5.532 -1.201 -15.003 1.00 95.19 73 ALA A CA 1
ATOM 572 C C . ALA A 1 73 ? 4.032 -1.518 -14.978 1.00 95.19 73 ALA A C 1
ATOM 574 O O . ALA A 1 73 ? 3.352 -1.121 -14.037 1.00 95.19 73 ALA A O 1
ATOM 575 N N . GLU A 1 74 ? 3.547 -2.317 -15.927 1.00 96.06 74 GLU A N 1
ATOM 576 C CA . GLU A 1 74 ? 2.165 -2.796 -15.976 1.00 96.06 74 GLU A CA 1
ATOM 577 C C . GLU A 1 74 ? 1.820 -3.662 -14.755 1.00 96.06 74 GLU A C 1
ATOM 579 O O . GLU A 1 74 ? 0.848 -3.390 -14.051 1.00 96.06 74 GLU A O 1
ATOM 584 N N . GLN A 1 75 ? 2.671 -4.638 -14.414 1.00 95.19 75 GLN A N 1
ATOM 585 C CA . GLN A 1 75 ? 2.497 -5.458 -13.208 1.00 95.19 75 GLN A CA 1
ATOM 586 C C . GLN A 1 75 ? 2.502 -4.617 -11.925 1.00 95.19 75 GLN A C 1
ATOM 588 O O . GLN A 1 75 ? 1.789 -4.928 -10.969 1.00 95.19 75 GLN A O 1
ATOM 593 N N . THR A 1 76 ? 3.326 -3.569 -11.876 1.00 95.88 76 THR A N 1
ATOM 594 C CA . THR A 1 76 ? 3.374 -2.652 -10.732 1.00 95.88 76 THR A CA 1
ATOM 595 C C . THR A 1 76 ? 2.100 -1.818 -10.656 1.00 95.88 76 THR A C 1
ATOM 597 O O . THR A 1 76 ? 1.535 -1.710 -9.571 1.00 95.88 76 THR A O 1
ATOM 600 N N . GLY A 1 77 ? 1.607 -1.301 -11.785 1.00 94.94 77 GLY A N 1
ATOM 601 C CA . GLY A 1 77 ? 0.332 -0.585 -11.865 1.00 94.94 77 GLY A CA 1
ATOM 602 C C . GLY A 1 77 ? -0.830 -1.432 -11.346 1.00 94.94 77 GLY A C 1
ATOM 603 O O . GLY A 1 77 ? -1.504 -1.035 -10.401 1.00 94.94 77 GLY A O 1
ATOM 604 N N . ALA A 1 78 ? -0.964 -2.664 -11.843 1.00 95.38 78 ALA A N 1
ATOM 605 C CA . ALA A 1 78 ? -2.017 -3.584 -11.406 1.00 95.38 78 ALA A CA 1
ATOM 606 C C . ALA A 1 78 ? -1.967 -3.895 -9.894 1.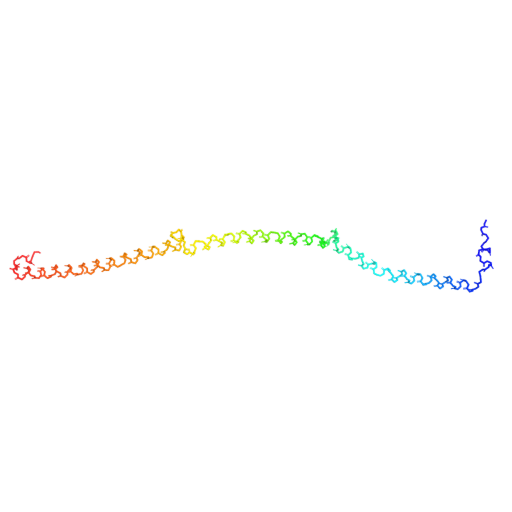00 95.38 78 ALA A C 1
ATOM 608 O O . ALA A 1 78 ? -3.000 -3.988 -9.221 1.00 95.38 78 ALA A O 1
ATOM 609 N N . LYS A 1 79 ? -0.760 -4.038 -9.325 1.00 95.88 79 LYS A N 1
ATOM 610 C CA . LYS A 1 79 ? -0.580 -4.228 -7.875 1.00 95.88 79 LYS A CA 1
ATOM 611 C C . LYS A 1 79 ? -0.985 -2.992 -7.079 1.00 95.88 79 LYS A C 1
ATOM 613 O O . LYS A 1 79 ? -1.608 -3.138 -6.029 1.00 95.88 79 LYS A O 1
ATOM 618 N N . VAL A 1 80 ? -0.636 -1.800 -7.560 1.00 97.06 80 VAL A N 1
ATOM 619 C CA . VAL A 1 80 ? -1.007 -0.533 -6.916 1.00 97.06 80 VAL A CA 1
ATOM 620 C C . VAL A 1 80 ? -2.524 -0.353 -6.912 1.00 97.06 80 VAL A C 1
ATOM 622 O O . VAL A 1 80 ? -3.077 -0.003 -5.873 1.00 97.06 80 VAL A O 1
ATOM 625 N N . ASP A 1 81 ? -3.209 -0.680 -8.007 1.00 96.00 81 ASP A N 1
ATOM 626 C CA . ASP A 1 81 ? -4.673 -0.590 -8.090 1.00 96.00 81 ASP A CA 1
ATOM 627 C C . ASP A 1 81 ? -5.367 -1.546 -7.109 1.00 96.00 81 ASP A C 1
ATOM 629 O O . ASP A 1 81 ? -6.296 -1.170 -6.384 1.00 96.00 81 ASP A O 1
ATOM 633 N N . THR A 1 82 ? -4.859 -2.778 -7.018 1.00 95.31 82 THR A N 1
ATOM 634 C CA . THR A 1 82 ? -5.342 -3.765 -6.043 1.00 95.31 82 THR A CA 1
ATOM 635 C C . THR A 1 82 ? -5.129 -3.266 -4.611 1.00 95.31 82 THR A C 1
ATOM 637 O O . THR A 1 82 ? -6.053 -3.288 -3.799 1.00 95.31 82 THR A O 1
ATOM 640 N N . MET A 1 83 ? -3.933 -2.751 -4.304 1.00 95.31 83 MET A N 1
ATOM 641 C CA . MET A 1 83 ? -3.603 -2.224 -2.978 1.00 95.31 83 MET A CA 1
ATOM 642 C C . MET A 1 83 ? -4.453 -1.001 -2.613 1.00 95.31 83 MET A C 1
ATOM 644 O O . MET A 1 83 ? -4.892 -0.885 -1.471 1.00 95.31 83 MET A O 1
ATOM 648 N N . SER A 1 84 ? -4.720 -0.112 -3.572 1.00 96.00 84 SER A N 1
ATOM 649 C CA . SER A 1 84 ? -5.600 1.048 -3.397 1.00 96.00 84 SER A CA 1
ATOM 650 C C . SER A 1 84 ? -7.015 0.620 -2.997 1.00 96.00 84 SER A C 1
ATOM 652 O O . SER A 1 84 ? -7.600 1.180 -2.069 1.00 96.00 84 SER A O 1
ATOM 654 N N . THR A 1 85 ? -7.528 -0.440 -3.625 1.00 95.44 85 THR A N 1
ATOM 655 C CA . THR A 1 85 ? -8.851 -0.998 -3.317 1.00 95.44 85 THR A CA 1
ATOM 656 C C . THR A 1 85 ? -8.900 -1.575 -1.901 1.00 95.44 85 THR A C 1
ATOM 658 O O . THR A 1 85 ? -9.782 -1.214 -1.124 1.00 95.44 85 THR A O 1
ATOM 661 N N . SER A 1 86 ? -7.914 -2.393 -1.515 1.00 94.69 86 SER A N 1
ATOM 662 C CA . SER A 1 86 ? -7.838 -2.933 -0.150 1.00 94.69 86 SER A CA 1
ATOM 663 C C . SER A 1 86 ? -7.670 -1.836 0.904 1.00 94.69 86 SER A C 1
ATOM 665 O O . SER A 1 86 ? -8.259 -1.908 1.979 1.00 94.69 86 SER A O 1
ATOM 667 N N . LEU A 1 87 ? -6.896 -0.786 0.609 1.00 96.00 87 LEU A N 1
ATOM 668 C CA . LEU A 1 87 ? -6.755 0.361 1.509 1.00 96.00 87 LEU A CA 1
ATOM 669 C C . LEU A 1 87 ? -8.071 1.124 1.677 1.00 96.00 87 LEU A C 1
ATOM 671 O O . LEU A 1 87 ? -8.355 1.593 2.779 1.00 96.00 87 LEU A O 1
ATOM 675 N N . ALA A 1 88 ? -8.875 1.248 0.620 1.00 93.62 88 ALA A N 1
ATOM 676 C CA . ALA A 1 88 ? -10.188 1.877 0.704 1.00 93.62 88 ALA A CA 1
ATOM 677 C C . ALA A 1 88 ? -11.144 1.083 1.611 1.00 93.62 88 ALA A C 1
ATOM 679 O O . ALA A 1 88 ? -11.841 1.687 2.425 1.00 93.62 88 ALA A O 1
ATOM 680 N N . GLU A 1 89 ? -11.122 -0.249 1.527 1.00 92.81 89 GLU A N 1
ATOM 681 C CA . GLU A 1 89 ? -11.900 -1.147 2.390 1.00 92.81 89 GLU A CA 1
ATOM 682 C C . GLU A 1 89 ? -11.453 -1.056 3.855 1.00 92.81 89 GLU A C 1
ATOM 684 O O . GLU A 1 89 ? -12.259 -0.773 4.737 1.00 92.81 89 GLU A O 1
ATOM 689 N N . VAL A 1 90 ? -10.148 -1.169 4.123 1.00 94.12 90 VAL A N 1
ATOM 690 C CA . VAL A 1 90 ? -9.608 -1.014 5.486 1.00 94.12 90 VAL A CA 1
ATOM 691 C C . VAL A 1 90 ? -9.948 0.361 6.056 1.00 94.12 90 VAL A C 1
ATOM 693 O O . VAL A 1 90 ? -10.333 0.486 7.218 1.00 94.12 90 VAL A O 1
ATOM 696 N N . ARG A 1 91 ? -9.849 1.417 5.242 1.00 93.50 91 ARG A N 1
ATOM 697 C CA . ARG A 1 91 ? -10.238 2.765 5.663 1.00 93.50 91 ARG A CA 1
ATOM 698 C C . ARG A 1 91 ? -11.725 2.838 6.009 1.00 93.50 91 ARG A C 1
ATOM 700 O O . ARG A 1 91 ? -12.068 3.551 6.948 1.00 93.50 91 ARG A O 1
ATOM 707 N N . HIS A 1 92 ? -12.584 2.135 5.275 1.00 92.44 92 HIS A N 1
ATOM 708 C CA . HIS A 1 92 ? -14.014 2.062 5.566 1.00 92.44 92 HIS A CA 1
ATOM 709 C C . HIS A 1 92 ? -14.294 1.384 6.915 1.00 92.44 92 HIS A C 1
ATOM 711 O O . HIS A 1 92 ? -15.133 1.863 7.671 1.00 92.44 92 HIS A O 1
ATOM 717 N N . GLU A 1 93 ? -13.534 0.342 7.256 1.00 94.38 93 GLU A N 1
ATOM 718 C CA . GLU A 1 93 ? -13.671 -0.388 8.524 1.00 94.38 93 GLU A CA 1
ATOM 719 C C . GLU A 1 93 ? -13.108 0.352 9.746 1.00 94.38 93 GLU A C 1
ATOM 721 O O . GLU A 1 93 ? -13.582 0.186 10.873 1.00 94.38 93 GLU A O 1
ATOM 726 N N . VAL A 1 94 ? -12.076 1.172 9.548 1.00 94.06 94 VAL A N 1
ATOM 727 C CA . VAL A 1 94 ? -11.411 1.889 10.648 1.00 94.06 94 VAL A CA 1
ATOM 728 C C . VAL A 1 94 ? -12.037 3.262 10.902 1.00 94.06 94 VAL A C 1
ATOM 730 O O . VAL A 1 94 ? -11.934 3.790 12.010 1.00 94.06 94 VAL A O 1
ATOM 733 N N . MET A 1 95 ? -12.696 3.860 9.911 1.00 91.12 95 MET A N 1
ATOM 734 C CA . MET A 1 95 ? -13.397 5.130 10.097 1.00 91.12 95 MET A CA 1
ATOM 735 C C . MET A 1 95 ? -14.787 4.911 10.713 1.00 91.12 95 MET A C 1
ATOM 737 O O . MET A 1 95 ? -15.408 3.870 10.487 1.00 91.12 95 MET A O 1
ATOM 741 N N . PRO A 1 96 ? -15.313 5.885 11.474 1.00 90.00 96 PRO A N 1
ATOM 742 C CA . PRO A 1 96 ? -16.706 5.849 11.902 1.00 90.00 96 PRO A CA 1
ATOM 743 C C . PRO A 1 96 ? -17.636 5.765 10.685 1.00 90.00 96 PRO A C 1
ATOM 745 O O . PRO A 1 96 ? -17.512 6.567 9.755 1.00 90.00 96 PRO A O 1
ATOM 748 N N . ASN A 1 97 ? -18.559 4.805 10.683 1.00 87.81 97 ASN A N 1
ATOM 749 C CA . ASN A 1 97 ? -19.470 4.550 9.570 1.00 87.81 97 ASN A CA 1
ATOM 750 C C . ASN A 1 97 ? -20.874 4.169 10.062 1.00 87.81 97 ASN A C 1
ATOM 752 O O . ASN A 1 97 ? -21.424 3.113 9.740 1.00 87.81 97 ASN A O 1
ATOM 756 N N . THR A 1 98 ? -21.489 5.060 10.842 1.00 83.94 98 THR A N 1
ATOM 757 C CA . THR A 1 98 ? -22.905 4.976 11.255 1.00 83.94 98 THR A CA 1
ATOM 758 C C . THR A 1 98 ? -23.320 3.656 11.924 1.00 83.94 98 THR A C 1
ATOM 760 O O . THR A 1 98 ? -24.497 3.307 11.943 1.00 83.94 98 THR A O 1
ATOM 763 N N . GLY A 1 99 ? -22.373 2.929 12.514 1.00 82.69 99 GLY A N 1
ATOM 764 C CA . GLY A 1 99 ? -22.606 1.691 13.253 1.00 82.69 99 GLY A CA 1
ATOM 765 C C . GLY A 1 99 ? -22.181 0.410 12.538 1.00 82.69 99 GLY A C 1
ATOM 766 O O . GLY A 1 99 ? -22.228 -0.644 13.179 1.00 82.69 99 GLY A O 1
ATOM 767 N N . ALA A 1 100 ? -21.791 0.483 11.262 1.00 87.69 100 ALA A N 1
ATOM 768 C CA . ALA A 1 100 ? -21.432 -0.681 10.451 1.00 87.69 100 ALA A CA 1
ATOM 769 C C . ALA A 1 100 ? -19.932 -1.008 10.471 1.00 87.69 100 ALA A C 1
ATOM 771 O O . ALA A 1 100 ? -19.575 -2.138 10.155 1.00 87.69 100 ALA A O 1
ATOM 772 N N . SER A 1 101 ? -19.068 -0.057 10.847 1.00 94.81 101 SER A N 1
ATOM 773 C CA . SER A 1 101 ? -17.624 -0.298 10.856 1.00 94.81 101 SER A CA 1
ATOM 774 C C . SER A 1 101 ? -17.155 -1.051 12.100 1.00 94.81 101 SER A C 1
ATOM 776 O O . SER A 1 101 ? -17.795 -1.051 13.165 1.00 94.81 101 SER A O 1
ATOM 778 N N . MET A 1 102 ? -15.983 -1.675 11.983 1.00 93.88 102 MET A N 1
ATOM 779 C CA . MET A 1 102 ? -15.281 -2.261 13.121 1.00 93.88 102 MET A CA 1
ATOM 780 C C . MET A 1 102 ? -15.036 -1.235 14.239 1.00 93.88 102 MET A C 1
ATOM 782 O O . MET A 1 102 ? -15.238 -1.560 15.409 1.00 93.88 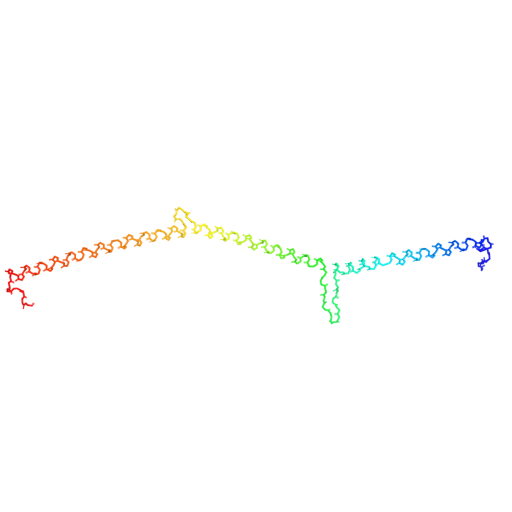102 MET A O 1
ATOM 786 N N . ASN A 1 103 ? -14.665 0.006 13.906 1.00 94.50 103 ASN A N 1
ATOM 787 C CA . ASN A 1 103 ? -14.461 1.066 14.901 1.00 94.50 103 ASN A CA 1
ATOM 788 C C . ASN A 1 103 ? -15.742 1.361 15.703 1.00 94.50 103 ASN A C 1
ATOM 790 O O . ASN A 1 103 ? -15.721 1.374 16.936 1.00 94.50 103 ASN A O 1
ATOM 794 N N . ASP A 1 104 ? -16.883 1.492 15.025 1.00 95.38 104 ASP A N 1
ATOM 795 C CA . ASP A 1 104 ? -18.161 1.715 15.707 1.00 95.38 104 ASP A CA 1
ATOM 796 C C . ASP A 1 104 ? -18.531 0.529 16.612 1.00 95.38 104 ASP A C 1
ATOM 798 O O . ASP A 1 104 ? -19.083 0.698 17.704 1.00 95.38 104 ASP A O 1
ATOM 802 N N . THR A 1 105 ? -18.197 -0.689 16.179 1.00 95.00 105 THR A N 1
ATOM 803 C CA . THR A 1 105 ? -18.407 -1.910 16.963 1.00 95.00 105 THR A CA 1
ATOM 804 C C . THR A 1 105 ? -17.529 -1.957 18.211 1.00 95.00 105 THR A C 1
ATOM 806 O O . THR A 1 105 ? -18.020 -2.335 19.281 1.00 95.00 105 THR A O 1
ATOM 809 N N . ILE A 1 106 ? -16.268 -1.536 18.103 1.00 96.25 106 ILE A N 1
ATOM 810 C CA . ILE A 1 106 ? -15.357 -1.400 19.244 1.00 96.25 106 ILE A CA 1
ATOM 811 C C . ILE A 1 106 ? -15.906 -0.354 20.210 1.00 96.25 106 ILE A C 1
ATOM 813 O O . ILE A 1 106 ? -16.143 -0.679 21.368 1.00 96.25 106 ILE A O 1
ATOM 817 N N . THR A 1 107 ? -16.240 0.841 19.720 1.00 96.00 107 THR A N 1
ATOM 818 C CA . THR A 1 107 ? -16.781 1.937 20.540 1.00 96.00 107 THR A CA 1
ATOM 819 C C . THR A 1 107 ? -18.044 1.507 21.295 1.00 96.00 107 THR A C 1
ATOM 821 O O . THR A 1 107 ? -18.204 1.763 22.487 1.00 96.00 107 THR A O 1
ATOM 824 N N . ARG A 1 108 ? -18.959 0.793 20.628 1.00 95.25 108 ARG A N 1
ATOM 825 C CA . ARG A 1 108 ? -20.172 0.250 21.258 1.00 95.25 108 ARG A CA 1
ATOM 826 C C . ARG A 1 108 ? -19.850 -0.783 22.339 1.00 95.25 108 ARG A C 1
ATOM 828 O O . ARG A 1 108 ? -20.488 -0.772 23.390 1.00 95.25 108 ARG A O 1
ATOM 835 N N . THR A 1 109 ? -18.880 -1.657 22.087 1.00 97.38 109 THR A N 1
ATOM 836 C CA . THR A 1 109 ? -18.419 -2.653 23.064 1.00 97.38 109 THR A CA 1
ATOM 837 C C . THR A 1 109 ? -17.774 -1.982 24.273 1.00 97.38 109 THR A C 1
ATOM 839 O O . THR A 1 109 ? -18.120 -2.318 25.400 1.00 97.38 109 THR A O 1
ATOM 842 N N . GLU A 1 110 ? -16.904 -0.995 24.062 1.00 97.94 110 GLU A N 1
ATOM 843 C CA . GLU A 1 110 ? -16.262 -0.222 25.130 1.00 97.94 110 GLU A CA 1
ATOM 844 C C . GLU A 1 110 ? -17.296 0.486 26.010 1.00 97.94 110 GLU A C 1
ATOM 846 O O . GLU A 1 110 ? -17.245 0.376 27.235 1.00 97.94 110 GLU A O 1
ATOM 851 N N . ASN A 1 111 ? -18.303 1.116 25.399 1.00 97.69 111 ASN A N 1
ATOM 852 C CA . ASN A 1 111 ? -19.401 1.749 26.130 1.00 97.69 111 ASN A CA 1
ATOM 853 C C . ASN A 1 111 ? -20.217 0.737 26.952 1.00 97.69 111 ASN A C 1
ATOM 855 O O . ASN A 1 111 ? -20.565 1.007 28.102 1.00 97.69 111 ASN A O 1
ATOM 859 N N . ALA A 1 112 ? -20.512 -0.440 26.389 1.00 98.00 112 ALA A N 1
ATOM 860 C CA . ALA A 1 112 ? -21.232 -1.496 27.099 1.00 98.00 112 ALA A CA 1
ATOM 861 C C . ALA A 1 112 ? -20.420 -2.058 28.279 1.00 98.00 112 ALA A C 1
ATOM 863 O O . ALA A 1 112 ? -20.972 -2.289 29.355 1.00 98.00 112 ALA A O 1
ATOM 864 N N . VAL A 1 113 ? -19.108 -2.238 28.097 1.00 98.50 113 VAL A N 1
ATOM 865 C CA . VAL A 1 113 ? -18.187 -2.663 29.159 1.00 98.50 113 VAL A CA 1
ATOM 866 C C . VAL A 1 113 ? -18.114 -1.610 30.266 1.00 98.50 113 VAL A C 1
ATOM 868 O O . VAL A 1 113 ? -18.165 -1.973 31.439 1.00 98.50 113 VAL A O 1
ATOM 871 N N . GLY A 1 114 ? -18.069 -0.321 29.919 1.00 98.31 114 GLY A N 1
ATOM 872 C CA . GLY A 1 114 ? -18.122 0.775 30.890 1.00 98.31 114 GLY A CA 1
ATOM 873 C C . GLY A 1 114 ? -19.400 0.747 31.733 1.00 98.31 114 GLY A C 1
ATOM 874 O O . GLY A 1 114 ? -19.334 0.711 32.959 1.00 98.31 114 GLY A O 1
ATOM 875 N N . ALA A 1 115 ? -20.566 0.643 31.090 1.00 98.12 115 ALA A N 1
ATOM 876 C CA . ALA A 1 115 ? -21.849 0.562 31.793 1.00 98.12 115 ALA A CA 1
ATOM 877 C C . ALA A 1 115 ? -21.959 -0.676 32.707 1.00 98.12 115 ALA A C 1
ATOM 879 O O . ALA A 1 115 ? -22.558 -0.622 33.788 1.00 98.12 115 ALA A O 1
ATOM 880 N N . LEU A 1 116 ? -21.370 -1.803 32.291 1.00 98.44 116 LEU A N 1
ATOM 881 C CA . LEU A 1 116 ? -21.289 -3.009 33.112 1.00 98.44 116 LEU A CA 1
ATOM 882 C C . LEU A 1 116 ? -20.386 -2.799 34.335 1.00 98.44 116 LEU A C 1
ATOM 884 O O . LEU A 1 116 ? -20.746 -3.228 35.433 1.00 98.44 116 LEU A O 1
ATOM 888 N N . ALA A 1 117 ? -19.244 -2.132 34.163 1.00 98.38 117 ALA A N 1
ATOM 889 C CA . ALA A 1 117 ? -18.333 -1.808 35.257 1.00 98.38 117 ALA A CA 1
ATOM 890 C C . ALA A 1 117 ? -19.005 -0.905 36.306 1.00 98.38 117 ALA A C 1
ATOM 892 O O . ALA A 1 117 ? -18.913 -1.191 37.502 1.00 98.38 117 ALA A O 1
ATOM 893 N N . ASP A 1 118 ? -19.755 0.110 35.871 1.00 98.31 118 ASP A N 1
ATOM 894 C CA . ASP A 1 118 ? -20.519 0.989 36.766 1.00 98.31 118 ASP A CA 1
ATOM 895 C C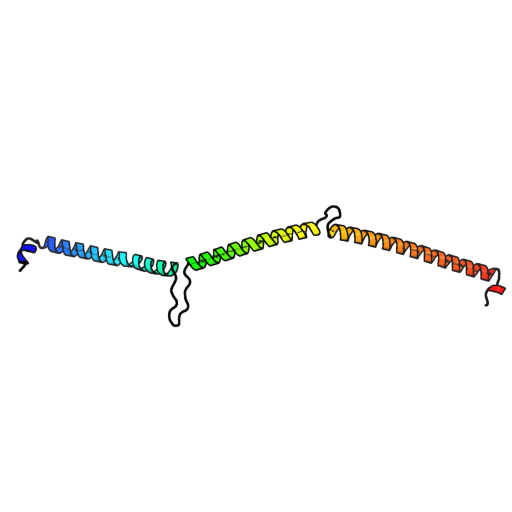 . ASP A 1 118 ? -21.593 0.213 37.540 1.00 98.31 118 ASP A C 1
ATOM 897 O O . ASP A 1 118 ? -21.710 0.325 38.764 1.00 98.31 118 ASP A O 1
ATOM 901 N N . SER A 1 119 ? -22.332 -0.654 36.842 1.00 98.31 119 SER A N 1
ATOM 902 C CA . SER A 1 119 ? -23.356 -1.507 37.455 1.00 98.31 119 SER A CA 1
ATOM 903 C C . SER A 1 119 ? -22.764 -2.452 38.506 1.00 98.31 119 SER A C 1
ATOM 905 O O . SER A 1 119 ? -23.361 -2.665 39.565 1.00 98.31 119 SER A O 1
ATOM 907 N N . LEU A 1 120 ? -21.576 -3.006 38.240 1.00 98.38 120 LEU A N 1
ATOM 908 C CA . LEU A 1 120 ? -20.855 -3.864 39.177 1.00 98.38 120 LEU A CA 1
ATOM 909 C C . LEU A 1 120 ? -20.385 -3.080 40.410 1.00 98.38 120 LEU A C 1
ATOM 911 O O . LEU A 1 120 ? -20.524 -3.568 41.533 1.00 98.38 120 LEU A O 1
ATOM 915 N N . ALA A 1 121 ? -19.879 -1.859 40.221 1.00 98.19 121 ALA A N 1
ATOM 916 C CA . ALA A 1 121 ? -19.471 -0.989 41.320 1.00 98.19 121 ALA A CA 1
ATOM 917 C C . ALA A 1 121 ? -20.654 -0.649 42.242 1.00 98.19 121 ALA A C 1
ATOM 919 O O . ALA A 1 121 ? -20.526 -0.685 43.468 1.00 98.19 121 ALA A O 1
ATOM 920 N N . ASP A 1 122 ? -21.828 -0.373 41.677 1.00 98.38 122 ASP A N 1
ATOM 921 C CA . ASP A 1 122 ? -23.032 -0.094 42.459 1.00 98.38 122 ASP A CA 1
ATOM 922 C C . ASP A 1 122 ? -23.593 -1.336 43.159 1.00 98.38 122 ASP A C 1
ATOM 924 O O . ASP A 1 122 ? -24.029 -1.251 44.312 1.00 98.38 122 ASP A O 1
ATOM 928 N N . ALA A 1 123 ? -23.540 -2.503 42.512 1.00 98.25 123 ALA A N 1
ATOM 929 C CA . ALA A 1 123 ? -23.884 -3.770 43.149 1.00 98.25 123 ALA A CA 1
ATOM 930 C C . ALA A 1 123 ? -22.969 -4.060 44.350 1.00 98.25 123 ALA A C 1
ATOM 932 O O . ALA A 1 123 ? -23.456 -4.452 45.411 1.00 98.25 123 ALA A O 1
ATOM 933 N N . HIS A 1 124 ? -21.665 -3.795 44.220 1.00 98.12 124 HIS A N 1
ATOM 934 C CA . HIS A 1 124 ? -20.703 -3.960 45.306 1.00 98.12 124 HIS A CA 1
ATOM 935 C C . HIS A 1 124 ? -21.020 -3.045 46.499 1.00 98.12 124 HIS A C 1
ATOM 937 O O . HIS A 1 124 ? -21.119 -3.517 47.630 1.00 98.12 124 HIS A O 1
ATOM 943 N N . LYS A 1 125 ? -21.314 -1.759 46.252 1.00 98.19 125 LYS A N 1
ATOM 944 C CA . LYS A 1 125 ? -21.734 -0.820 47.311 1.00 98.19 125 LYS A CA 1
ATOM 945 C C . LYS A 1 125 ? -22.999 -1.280 48.041 1.00 98.19 125 LYS A C 1
ATOM 947 O O . LYS A 1 125 ? -23.096 -1.111 49.258 1.00 98.19 125 LYS A O 1
ATOM 952 N N . LYS A 1 126 ? -23.982 -1.823 47.312 1.00 97.94 126 LYS A N 1
ATOM 953 C CA . LYS A 1 126 ? -25.218 -2.36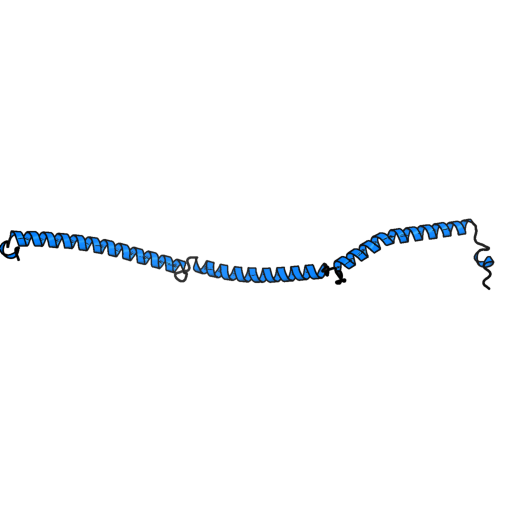3 47.905 1.00 97.94 126 LYS A CA 1
ATOM 954 C C . LYS A 1 126 ? -24.926 -3.577 48.778 1.00 97.94 126 LYS A C 1
ATOM 956 O O . LYS A 1 126 ? -25.387 -3.609 49.913 1.00 97.94 126 LYS A O 1
ATOM 961 N N . LEU A 1 127 ? -24.112 -4.509 48.286 1.00 98.38 127 LEU A N 1
ATOM 962 C CA . LEU A 1 127 ? -23.699 -5.687 49.044 1.00 98.38 127 LEU A CA 1
ATOM 963 C C . LEU A 1 127 ? -22.998 -5.292 50.351 1.00 98.38 127 LEU A C 1
ATOM 965 O O . LEU A 1 127 ? -23.314 -5.829 51.408 1.00 98.38 127 LEU A O 1
ATOM 969 N N . ASP A 1 128 ? -22.107 -4.301 50.308 1.00 98.25 128 ASP A N 1
ATOM 970 C CA . ASP A 1 128 ? -21.447 -3.779 51.506 1.00 98.25 128 ASP A CA 1
ATOM 971 C C . ASP A 1 128 ? -22.428 -3.137 52.491 1.00 98.25 128 ASP A C 1
ATOM 973 O O . ASP A 1 128 ? -22.276 -3.270 53.708 1.00 98.25 128 ASP A O 1
ATOM 977 N N . ALA A 1 129 ? -23.435 -2.421 51.987 1.00 97.75 129 ALA A N 1
ATOM 978 C CA . ALA A 1 129 ? -24.478 -1.835 52.821 1.00 97.75 129 ALA A CA 1
ATOM 979 C C . ALA A 1 129 ? -25.348 -2.908 53.487 1.00 97.75 129 ALA A C 1
ATOM 981 O O . ALA A 1 129 ? -25.637 -2.799 54.679 1.00 97.75 129 ALA A O 1
ATOM 982 N N . ASP A 1 130 ? -25.717 -3.953 52.753 1.00 98.19 130 ASP A N 1
ATOM 983 C CA . ASP A 1 130 ? -26.510 -5.058 53.282 1.00 98.19 130 ASP A CA 1
ATOM 984 C C . ASP A 1 130 ? -25.703 -5.907 54.272 1.00 98.19 130 ASP A C 1
ATOM 986 O O . ASP A 1 130 ? -26.214 -6.242 55.337 1.00 98.19 130 ASP A O 1
ATOM 990 N N . ASN A 1 131 ? -24.414 -6.145 54.016 1.00 98.12 131 ASN A N 1
ATOM 991 C CA . ASN A 1 131 ? -23.513 -6.799 54.969 1.00 98.12 131 ASN A CA 1
ATOM 992 C C . ASN A 1 131 ? -23.401 -6.025 56.291 1.00 98.12 131 ASN A C 1
ATOM 994 O O . ASN A 1 131 ? -23.386 -6.635 57.362 1.00 98.12 131 ASN A O 1
ATOM 998 N N . ARG A 1 132 ? -23.350 -4.684 56.241 1.00 97.62 132 ARG A N 1
ATOM 999 C CA . ARG A 1 132 ? -23.406 -3.849 57.453 1.00 97.62 132 ARG A CA 1
ATOM 1000 C C . ARG A 1 132 ? -24.738 -4.013 58.184 1.00 97.62 132 ARG A C 1
ATOM 1002 O O . ARG A 1 132 ? -24.731 -4.299 59.371 1.00 97.62 132 ARG A O 1
ATOM 1009 N N . ARG A 1 133 ? -25.869 -3.945 57.473 1.00 97.06 133 ARG A N 1
ATOM 1010 C CA . ARG A 1 133 ? -27.203 -4.140 58.071 1.00 97.06 133 ARG A CA 1
ATOM 1011 C C . ARG A 1 133 ? -27.363 -5.510 58.726 1.00 97.06 133 ARG A C 1
ATOM 1013 O O . ARG A 1 133 ? -27.908 -5.592 59.819 1.00 97.06 133 ARG A O 1
ATOM 1020 N N . ILE A 1 134 ? -26.895 -6.578 58.077 1.00 97.50 134 ILE A N 1
ATOM 1021 C CA . ILE A 1 134 ? -26.935 -7.938 58.634 1.00 97.50 134 ILE A CA 1
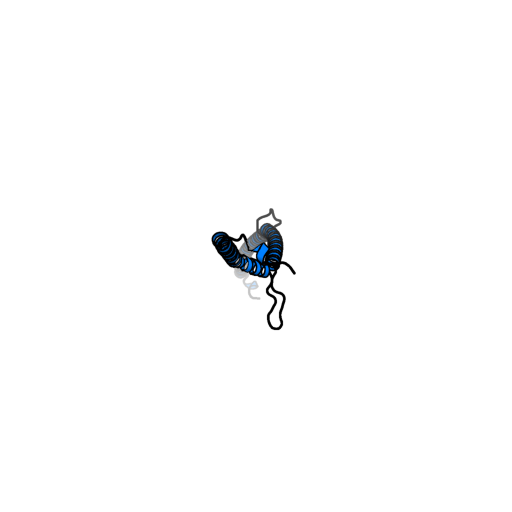ATOM 1022 C C . ILE A 1 134 ? -26.128 -7.998 59.929 1.00 97.50 134 ILE A C 1
ATOM 1024 O O . ILE A 1 134 ? -26.589 -8.588 60.905 1.00 97.50 134 ILE A O 1
ATOM 1028 N N . ARG A 1 135 ? -24.949 -7.369 59.962 1.00 96.88 135 ARG A N 1
ATOM 1029 C CA . ARG A 1 135 ? -24.135 -7.283 61.176 1.00 96.88 135 ARG A CA 1
ATOM 1030 C C . ARG A 1 135 ? -24.873 -6.544 62.290 1.00 96.88 135 ARG A C 1
ATOM 1032 O O . ARG A 1 135 ? -25.013 -7.104 63.370 1.00 96.88 135 ARG A O 1
ATOM 1039 N N . ASP A 1 136 ? -25.422 -5.368 62.004 1.00 96.81 136 ASP A N 1
ATOM 1040 C CA . ASP A 1 136 ? -26.166 -4.563 62.981 1.00 96.81 136 ASP A CA 1
ATOM 1041 C C . ASP A 1 136 ? -27.397 -5.319 63.526 1.00 96.81 136 ASP A C 1
ATOM 1043 O O . ASP A 1 136 ? -27.695 -5.280 64.723 1.00 96.81 136 ASP A O 1
ATOM 1047 N N . LEU A 1 137 ? -28.107 -6.054 62.660 1.00 95.81 137 LEU A N 1
ATOM 1048 C CA . LEU A 1 137 ? -29.222 -6.920 63.050 1.00 95.81 137 LEU A CA 1
ATOM 1049 C C . LEU A 1 137 ? -28.752 -8.081 63.926 1.00 95.81 137 LEU A C 1
ATOM 1051 O O . LEU A 1 137 ? -29.380 -8.359 64.943 1.00 95.81 137 LEU A O 1
ATOM 1055 N N . THR A 1 138 ? -27.643 -8.726 63.564 1.00 94.44 138 THR A N 1
ATOM 1056 C CA . THR A 1 138 ? -27.044 -9.813 64.351 1.00 94.44 138 THR A CA 1
ATOM 1057 C C . THR A 1 138 ? -26.677 -9.317 65.750 1.00 94.44 138 THR A C 1
ATOM 1059 O O . THR A 1 138 ? -27.042 -9.944 66.740 1.00 94.44 138 THR A O 1
ATOM 1062 N N . GLU A 1 139 ? -26.035 -8.151 65.855 1.00 94.31 139 GLU A N 1
ATOM 1063 C CA . GLU A 1 139 ? -25.694 -7.522 67.137 1.00 94.31 139 GLU A CA 1
ATOM 1064 C C . GLU A 1 139 ? -26.944 -7.163 67.956 1.00 94.31 139 GLU A C 1
ATOM 1066 O O . GLU A 1 139 ? -26.983 -7.363 69.171 1.00 94.31 139 GLU A O 1
ATOM 1071 N N . THR A 1 140 ? -27.997 -6.680 67.294 1.00 93.50 140 THR A N 1
ATOM 1072 C CA . THR A 1 140 ? -29.276 -6.348 67.936 1.00 93.50 140 THR A CA 1
ATOM 1073 C C . THR A 1 140 ? -29.976 -7.592 68.484 1.00 93.50 140 THR A C 1
ATOM 1075 O O . THR A 1 140 ? -30.435 -7.578 69.625 1.00 93.50 140 THR A O 1
ATOM 1078 N N . VAL A 1 141 ? -30.031 -8.678 67.709 1.00 92.31 141 VAL A N 1
ATOM 1079 C CA . VAL A 1 141 ? -30.621 -9.954 68.142 1.00 92.31 141 VAL A CA 1
ATOM 1080 C C . VAL A 1 141 ? -29.854 -10.515 69.337 1.00 92.31 141 VAL A C 1
ATOM 1082 O O . VAL A 1 141 ? -30.472 -10.815 70.353 1.00 92.31 141 VAL A O 1
ATOM 1085 N N . VAL A 1 142 ? -28.518 -10.551 69.279 1.00 91.81 142 VAL A N 1
ATOM 1086 C CA . VAL A 1 142 ? -27.672 -11.000 70.401 1.00 91.81 142 VAL A CA 1
ATOM 1087 C C . VAL A 1 142 ? -27.918 -10.169 71.666 1.00 91.81 142 VAL A C 1
ATOM 1089 O O . VAL A 1 142 ? -27.932 -10.709 72.770 1.00 91.81 142 VAL A O 1
ATOM 1092 N N . LYS A 1 143 ? -28.139 -8.856 71.524 1.00 92.25 143 LYS A N 1
ATOM 1093 C CA . LYS A 1 143 ? -28.395 -7.955 72.655 1.00 92.25 143 LYS A CA 1
ATOM 1094 C C . LYS A 1 143 ? -29.742 -8.206 73.340 1.00 92.25 143 LYS A C 1
ATOM 1096 O O . LYS A 1 143 ? -29.813 -8.084 74.562 1.00 92.25 143 LYS A O 1
ATOM 1101 N N . TYR A 1 144 ? -30.801 -8.480 72.578 1.00 91.75 144 TYR A N 1
ATOM 1102 C CA . TYR A 1 144 ? -32.164 -8.602 73.117 1.00 91.75 144 TYR A CA 1
ATOM 1103 C C . TYR A 1 144 ? -32.616 -10.049 73.367 1.00 91.75 144 TYR A C 1
ATOM 1105 O O . TYR A 1 144 ? -33.531 -10.246 74.160 1.00 91.75 144 TYR A O 1
ATOM 1113 N N . HIS A 1 145 ? -31.958 -11.036 72.756 1.00 85.50 145 HIS A N 1
ATOM 1114 C CA . HIS A 1 145 ? -32.236 -12.469 72.905 1.00 85.50 145 HIS A CA 1
ATOM 1115 C C . HIS A 1 145 ? -30.933 -13.253 73.148 1.00 85.50 145 HIS A C 1
ATOM 1117 O O . HIS A 1 145 ? -30.492 -14.023 72.288 1.00 85.50 145 HIS A O 1
ATOM 1123 N N . PRO A 1 146 ? -30.266 -13.057 74.302 1.00 79.69 146 PRO A N 1
ATOM 1124 C CA . PRO A 1 146 ? -28.964 -13.669 74.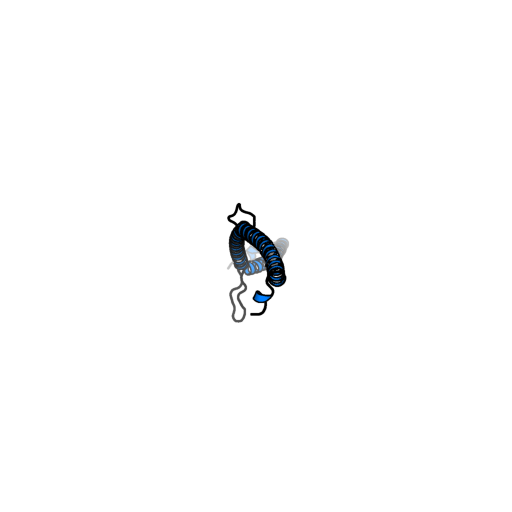570 1.00 79.69 146 PRO A CA 1
ATOM 1125 C C . PRO A 1 146 ? -29.024 -15.206 74.598 1.00 79.69 146 PRO A C 1
ATOM 1127 O O . PRO A 1 146 ? -28.039 -15.866 74.261 1.00 79.69 146 PRO A O 1
ATOM 1130 N N . GLU A 1 147 ? -30.180 -15.785 74.936 1.00 82.94 147 GLU A N 1
ATOM 1131 C CA . GLU A 1 147 ? -30.438 -17.228 74.878 1.00 82.94 147 GLU A CA 1
ATOM 1132 C C . GLU A 1 147 ? -30.401 -17.836 73.462 1.00 82.94 147 GLU A C 1
ATOM 1134 O O . GLU A 1 147 ? -30.181 -19.041 73.332 1.00 82.94 147 GLU A O 1
ATOM 1139 N N . GLU A 1 148 ? -30.564 -17.040 72.400 1.00 70.00 148 GLU A N 1
ATOM 1140 C CA . GLU A 1 148 ? -30.539 -17.526 71.011 1.00 70.00 148 GLU A CA 1
ATOM 1141 C C . GLU A 1 148 ? -29.149 -17.429 70.348 1.00 70.00 148 GLU A C 1
ATOM 1143 O O . GLU A 1 148 ? -28.921 -18.048 69.311 1.00 70.00 148 GLU A O 1
ATOM 1148 N N . GLY A 1 149 ? -28.189 -16.714 70.948 1.00 61.59 149 GLY A N 1
ATOM 1149 C CA . GLY A 1 149 ? -26.890 -16.392 70.332 1.00 61.59 149 GLY A CA 1
ATOM 1150 C C . GLY A 1 149 ? -25.742 -17.398 70.532 1.00 61.59 149 GLY A C 1
ATOM 1151 O O . GLY A 1 149 ? -24.619 -17.098 70.136 1.00 61.59 149 GLY A O 1
ATOM 1152 N N . THR A 1 150 ? -25.969 -18.553 71.172 1.00 58.62 150 THR A N 1
ATOM 1153 C CA . THR A 1 150 ? -24.900 -19.501 71.588 1.00 58.62 150 THR A CA 1
ATOM 1154 C C . THR A 1 150 ? -25.006 -20.917 71.002 1.00 58.62 150 THR A C 1
ATOM 1156 O O . THR A 1 150 ? -24.363 -21.836 71.512 1.00 58.62 150 THR A O 1
ATOM 1159 N N . LYS A 1 151 ? -25.786 -21.117 69.934 1.00 56.16 151 LYS A N 1
ATOM 1160 C CA . LYS A 1 151 ? -25.859 -22.404 69.219 1.00 56.16 151 LYS A CA 1
ATOM 1161 C C . LYS A 1 151 ? -24.977 -22.451 67.981 1.00 56.16 151 LYS A C 1
ATOM 1163 O O . LYS A 1 151 ? -24.910 -21.425 67.272 1.00 56.16 151 LYS A O 1
#

Radius of gyration: 52.45 Å; chains: 1; bounding box: 82×41×153 Å

pLDDT: mean 88.19, std 10.71, range [53.44, 98.5]